Protein AF-A0A7K2J640-F1 (afdb_monomer_lite)

Radius of gyration: 18.68 Å; chains: 1; bounding box: 38×33×55 Å

Sequence (161 aa):
MTAAHDGVRRTARDQGLVAALTALQAELAPGAIPLGPAGHALLPESVAAAAHGVRRGARTAPRERAAETTPRTVRLHGDTLVALRHPLPPGPEGPDDPWALGLARLRLGLSEALLDGCLEHLSARTFGGSPLLVRQLVQDSLAEALTDHLELGELLGPDPG

Structure (mmCIF, N/CA/C/O backbone):
data_AF-A0A7K2J640-F1
#
_entry.id   AF-A0A7K2J640-F1
#
loop_
_atom_site.group_PDB
_atom_site.id
_atom_site.type_symbol
_atom_site.label_atom_id
_atom_site.label_alt_id
_atom_site.label_comp_id
_atom_site.label_asym_id
_atom_site.label_entity_id
_atom_site.label_seq_id
_atom_site.pdbx_PDB_ins_code
_atom_site.Cartn_x
_atom_site.Cartn_y
_atom_site.Cartn_z
_atom_site.occupancy
_atom_site.B_iso_or_equiv
_atom_site.auth_seq_id
_atom_site.auth_comp_id
_atom_site.auth_asym_id
_atom_site.auth_atom_id
_atom_site.pdbx_PDB_model_num
ATOM 1 N N . MET A 1 1 ? -12.904 9.509 -16.838 1.00 36.31 1 MET A N 1
ATOM 2 C CA . MET A 1 1 ? -12.073 8.292 -16.691 1.00 36.31 1 MET A CA 1
ATOM 3 C C . MET A 1 1 ? -11.152 8.517 -15.497 1.00 36.31 1 MET A C 1
ATOM 5 O O . MET A 1 1 ? -9.954 8.649 -15.658 1.00 36.31 1 MET A O 1
ATOM 9 N N . THR A 1 2 ? -11.737 8.640 -14.304 1.00 34.75 2 THR A N 1
ATOM 10 C CA . THR A 1 2 ? -11.152 9.398 -13.179 1.00 34.75 2 THR A CA 1
ATOM 11 C C . THR A 1 2 ? -11.281 8.584 -11.885 1.00 34.75 2 THR A C 1
ATOM 13 O O . THR A 1 2 ? -11.904 9.025 -10.928 1.00 34.75 2 THR A O 1
ATOM 16 N N . ALA A 1 3 ? -10.843 7.320 -11.913 1.00 45.84 3 ALA A N 1
ATOM 17 C CA . ALA A 1 3 ? -11.223 6.323 -10.902 1.00 45.84 3 ALA A CA 1
ATOM 18 C C . ALA A 1 3 ? -10.060 5.495 -10.321 1.00 45.84 3 ALA A C 1
ATOM 20 O O . ALA A 1 3 ? -10.309 4.651 -9.462 1.00 45.84 3 ALA A O 1
ATOM 21 N N . ALA A 1 4 ? -8.822 5.680 -10.786 1.00 50.53 4 ALA A N 1
ATOM 22 C CA . ALA A 1 4 ? -7.818 4.623 -10.683 1.00 50.53 4 ALA A CA 1
ATOM 23 C C . ALA A 1 4 ? -6.960 4.651 -9.395 1.00 50.53 4 ALA A C 1
ATOM 25 O O . ALA A 1 4 ? -6.886 3.619 -8.727 1.00 50.53 4 ALA A O 1
ATOM 26 N N . HIS A 1 5 ? -6.454 5.794 -8.907 1.00 54.50 5 HIS A N 1
ATOM 27 C CA . HIS A 1 5 ? -5.497 5.774 -7.782 1.00 54.50 5 HIS A CA 1
ATOM 28 C C . HIS A 1 5 ? -6.107 6.038 -6.397 1.00 54.50 5 HIS A C 1
ATOM 30 O O . HIS A 1 5 ? -5.531 5.644 -5.381 1.00 54.50 5 HIS A O 1
ATOM 36 N N . ASP A 1 6 ? -7.318 6.587 -6.330 1.00 62.66 6 ASP A N 1
ATOM 37 C CA . ASP A 1 6 ? -8.166 6.519 -5.128 1.00 62.66 6 ASP A CA 1
ATOM 38 C C . ASP A 1 6 ? -8.557 5.051 -4.816 1.00 62.66 6 ASP A C 1
ATOM 40 O O . ASP A 1 6 ? -8.846 4.658 -3.681 1.00 62.66 6 ASP A O 1
ATOM 44 N N . GLY A 1 7 ? -8.484 4.201 -5.847 1.00 84.31 7 GLY A N 1
ATOM 45 C CA . GLY A 1 7 ? -8.619 2.756 -5.756 1.00 84.31 7 GLY A CA 1
ATOM 46 C C . GLY A 1 7 ? -7.510 2.088 -4.948 1.00 84.31 7 GLY A C 1
ATOM 47 O O . GLY A 1 7 ? -7.800 1.116 -4.262 1.00 84.31 7 GLY A O 1
ATOM 48 N N . VAL A 1 8 ? -6.273 2.598 -4.950 1.00 92.38 8 VAL A N 1
ATOM 49 C CA . VAL A 1 8 ? -5.150 1.944 -4.248 1.00 92.38 8 VAL A CA 1
ATOM 50 C C . VAL A 1 8 ? -5.274 2.085 -2.732 1.00 92.38 8 VAL A C 1
ATOM 52 O O . VAL A 1 8 ? -5.103 1.093 -2.026 1.00 92.38 8 VAL A O 1
ATOM 55 N N . ARG A 1 9 ? -5.633 3.275 -2.224 1.00 94.31 9 ARG A N 1
ATOM 56 C CA . ARG A 1 9 ? -5.918 3.489 -0.789 1.00 94.31 9 ARG A CA 1
ATOM 57 C C . ARG A 1 9 ? -7.069 2.595 -0.328 1.00 94.31 9 ARG A C 1
ATOM 59 O O . ARG A 1 9 ? -6.909 1.861 0.642 1.00 94.31 9 ARG A O 1
ATOM 66 N N . ARG A 1 10 ? -8.191 2.596 -1.060 1.00 94.06 10 ARG A N 1
ATOM 67 C CA . ARG A 1 10 ? -9.346 1.733 -0.750 1.00 94.06 10 ARG A CA 1
ATOM 68 C C . ARG A 1 10 ? -8.998 0.249 -0.811 1.00 94.06 10 ARG A C 1
ATOM 70 O O . ARG A 1 10 ? -9.272 -0.475 0.131 1.00 94.06 10 ARG A O 1
ATOM 77 N N . THR A 1 11 ? -8.320 -0.200 -1.866 1.00 95.69 11 THR A N 1
ATOM 78 C CA . THR A 1 11 ? -7.886 -1.602 -1.996 1.00 95.69 11 THR A CA 1
ATOM 79 C C . THR A 1 11 ? -6.967 -1.998 -0.845 1.00 95.69 11 THR A C 1
ATOM 81 O O . THR A 1 11 ? -7.093 -3.095 -0.314 1.00 95.69 11 THR A O 1
ATOM 84 N N . ALA A 1 12 ? -6.066 -1.111 -0.419 1.00 95.75 12 ALA A N 1
ATOM 85 C CA . ALA A 1 12 ? -5.196 -1.371 0.720 1.00 95.75 12 ALA A CA 1
ATOM 86 C C . ALA A 1 12 ? -5.985 -1.518 2.025 1.00 95.75 12 ALA A C 1
ATOM 88 O O . ALA A 1 12 ? -5.702 -2.441 2.787 1.00 95.75 12 ALA A O 1
ATOM 89 N N . ARG A 1 13 ? -6.980 -0.653 2.254 1.00 96.06 13 ARG A N 1
ATOM 90 C CA . ARG A 1 13 ? -7.854 -0.724 3.428 1.00 96.06 13 ARG A CA 1
ATOM 91 C C . ARG A 1 13 ? -8.720 -1.987 3.433 1.00 96.06 13 ARG A C 1
ATOM 93 O O . ARG A 1 13 ? -8.759 -2.703 4.426 1.00 96.06 13 ARG A O 1
ATOM 100 N N . ASP A 1 14 ? -9.369 -2.272 2.309 1.00 95.75 14 ASP A N 1
ATOM 101 C CA . ASP A 1 14 ? -10.430 -3.280 2.223 1.00 95.75 14 ASP A CA 1
ATOM 102 C C . ASP A 1 14 ? -9.897 -4.691 1.923 1.00 95.75 14 ASP A C 1
ATOM 104 O O . ASP A 1 14 ? -10.509 -5.689 2.299 1.00 95.75 14 ASP A O 1
ATOM 108 N N . GLN A 1 15 ? -8.775 -4.791 1.201 1.00 94.38 15 GLN A N 1
ATOM 109 C CA . GLN A 1 15 ? -8.240 -6.050 0.654 1.00 94.38 15 GLN A CA 1
ATOM 110 C C . GLN A 1 15 ? -6.769 -6.299 1.027 1.00 94.38 15 GLN A C 1
ATOM 112 O O . GLN A 1 15 ? -6.224 -7.365 0.733 1.00 94.38 15 GLN A O 1
ATOM 117 N N . GLY A 1 16 ? -6.113 -5.342 1.687 1.00 93.75 16 GLY A N 1
ATOM 118 C CA . GLY A 1 16 ? -4.761 -5.489 2.212 1.00 93.75 16 GLY A CA 1
ATOM 119 C C . GLY A 1 16 ? -3.628 -5.222 1.213 1.00 93.75 16 GLY A C 1
ATOM 120 O O . GLY A 1 16 ? -3.811 -4.861 0.048 1.00 93.75 16 GLY A O 1
ATOM 121 N N . LEU A 1 17 ? -2.398 -5.398 1.709 1.00 94.31 17 LEU A N 1
ATOM 122 C CA . LEU A 1 17 ? -1.157 -4.985 1.041 1.00 94.31 17 LEU A CA 1
ATOM 123 C C . LEU A 1 17 ? -0.951 -5.648 -0.328 1.00 94.31 17 LEU A C 1
ATOM 125 O O . LEU A 1 17 ? -0.521 -4.991 -1.271 1.00 94.31 17 LEU A O 1
ATOM 129 N N . VAL A 1 18 ? -1.217 -6.949 -0.437 1.00 94.69 18 VAL A N 1
ATOM 130 C CA . VAL A 1 18 ? -0.906 -7.736 -1.642 1.00 94.69 18 VAL A CA 1
ATOM 131 C C . VAL A 1 18 ? -1.814 -7.343 -2.801 1.00 94.69 18 VAL A C 1
ATOM 133 O O . VAL A 1 18 ? -1.318 -7.102 -3.905 1.00 94.69 18 VAL A O 1
ATOM 136 N N . ALA A 1 19 ? -3.116 -7.203 -2.542 1.00 94.06 19 ALA A N 1
ATOM 137 C CA . ALA A 1 19 ? -4.080 -6.719 -3.524 1.00 94.06 19 ALA A CA 1
ATOM 138 C C . ALA A 1 19 ? -3.714 -5.304 -3.998 1.00 94.06 19 ALA A C 1
ATOM 140 O O . ALA A 1 19 ? -3.638 -5.052 -5.201 1.00 94.06 19 ALA A O 1
ATOM 141 N N . ALA A 1 20 ? -3.381 -4.409 -3.064 1.00 95.44 20 ALA A N 1
ATOM 142 C CA . ALA A 1 20 ? -3.025 -3.031 -3.381 1.00 95.44 20 ALA A CA 1
ATOM 143 C C . ALA A 1 20 ? -1.710 -2.906 -4.171 1.00 95.44 20 ALA A C 1
ATOM 145 O O . ALA A 1 20 ? -1.661 -2.163 -5.149 1.00 95.44 20 ALA A O 1
ATOM 146 N N . LEU A 1 21 ? -0.657 -3.655 -3.810 1.00 95.44 21 LEU A N 1
ATOM 147 C CA . LEU A 1 21 ? 0.595 -3.684 -4.581 1.00 95.44 21 LEU A CA 1
ATOM 148 C C . LEU A 1 21 ? 0.384 -4.253 -5.988 1.00 95.44 21 LEU A C 1
ATOM 150 O O . LEU A 1 21 ? 0.986 -3.757 -6.938 1.00 95.44 21 LEU A O 1
ATOM 154 N N . THR A 1 22 ? -0.455 -5.285 -6.121 1.00 94.69 22 THR A N 1
ATOM 155 C CA . THR A 1 22 ? -0.790 -5.884 -7.422 1.00 94.69 22 THR A CA 1
ATOM 156 C C . THR A 1 22 ? -1.510 -4.875 -8.309 1.00 94.69 22 THR A C 1
ATOM 158 O O . THR A 1 22 ? -1.104 -4.676 -9.451 1.00 94.69 22 THR A O 1
ATOM 161 N N . ALA A 1 23 ? -2.535 -4.201 -7.777 1.00 94.25 23 ALA A N 1
ATOM 162 C CA . ALA A 1 23 ? -3.283 -3.179 -8.501 1.00 94.25 23 ALA A CA 1
ATOM 163 C C . ALA A 1 23 ? -2.379 -2.009 -8.922 1.00 94.25 23 ALA A C 1
ATOM 165 O O . ALA A 1 23 ? -2.337 -1.659 -10.100 1.00 94.25 23 ALA A O 1
ATOM 166 N N . LEU A 1 24 ? -1.580 -1.480 -7.988 1.00 94.62 24 LEU A N 1
ATOM 167 C CA . LEU A 1 24 ? -0.669 -0.367 -8.253 1.00 94.62 24 LEU A CA 1
ATOM 168 C C . LEU A 1 24 ? 0.393 -0.724 -9.308 1.00 94.62 24 LEU A C 1
ATOM 170 O O . LEU A 1 24 ? 0.715 0.089 -10.174 1.00 94.62 24 LEU A O 1
ATOM 174 N N . GLN A 1 25 ? 0.951 -1.939 -9.258 1.00 95.12 25 GLN A N 1
ATOM 175 C CA . GLN A 1 25 ? 1.924 -2.388 -10.254 1.00 95.12 25 GLN A CA 1
ATOM 176 C C . GLN A 1 25 ? 1.282 -2.572 -11.633 1.00 95.12 25 GLN A C 1
ATOM 178 O O . GLN A 1 25 ? 1.884 -2.164 -12.627 1.00 95.12 25 GLN A O 1
ATOM 183 N N . ALA A 1 26 ? 0.088 -3.163 -11.701 1.00 94.00 26 ALA A N 1
ATOM 184 C CA . ALA A 1 26 ? -0.624 -3.376 -12.958 1.00 94.00 26 ALA A CA 1
ATOM 185 C C . ALA A 1 26 ? -0.964 -2.049 -13.652 1.00 94.00 26 ALA A C 1
ATOM 187 O O . ALA A 1 26 ? -0.878 -1.953 -14.875 1.00 94.00 26 ALA A O 1
ATOM 188 N N . GLU A 1 27 ? -1.296 -1.029 -12.865 1.00 91.56 27 GLU A N 1
ATOM 189 C CA . GLU A 1 27 ? -1.593 0.317 -13.341 1.00 91.56 27 GLU A CA 1
ATOM 190 C C . GLU A 1 27 ? -0.339 1.054 -13.834 1.00 91.56 27 GLU A C 1
ATOM 192 O O . GLU A 1 27 ? -0.295 1.535 -14.967 1.00 91.56 27 GLU A O 1
ATOM 197 N N . LEU A 1 28 ? 0.710 1.123 -13.010 1.00 91.00 28 LEU A N 1
ATOM 198 C CA . LEU A 1 28 ? 1.853 2.003 -13.280 1.00 91.00 28 LEU A CA 1
ATOM 199 C C . LEU A 1 28 ? 2.991 1.339 -14.060 1.00 91.00 28 LEU A C 1
ATOM 201 O O . LEU A 1 28 ? 3.800 2.018 -14.703 1.00 91.00 28 LEU A O 1
ATOM 205 N N . ALA A 1 29 ? 3.112 0.018 -13.996 1.00 92.00 29 ALA A N 1
ATOM 206 C CA . ALA A 1 29 ? 4.244 -0.710 -14.555 1.00 92.00 29 ALA A CA 1
ATOM 207 C C . ALA A 1 29 ? 3.839 -2.085 -15.116 1.00 92.00 29 ALA A C 1
ATOM 209 O O . ALA A 1 29 ? 4.470 -3.081 -14.758 1.00 92.00 29 ALA A O 1
ATOM 210 N N . PRO A 1 30 ? 2.839 -2.179 -16.015 1.00 93.19 30 PRO A N 1
ATOM 211 C CA . PRO A 1 30 ? 2.375 -3.462 -16.538 1.00 93.19 30 PRO A CA 1
ATOM 212 C C . PRO A 1 30 ? 3.531 -4.268 -17.150 1.00 93.19 30 PRO A C 1
ATOM 214 O O . PRO A 1 30 ? 4.293 -3.772 -17.981 1.00 93.19 30 PRO A O 1
ATOM 217 N N . GLY A 1 31 ? 3.691 -5.517 -16.701 1.00 93.69 31 GLY A N 1
ATOM 218 C CA . GLY A 1 31 ? 4.773 -6.412 -17.136 1.00 93.69 31 GLY A CA 1
ATOM 219 C C . GLY A 1 31 ? 6.184 -6.042 -16.650 1.00 93.69 31 GLY A C 1
ATOM 220 O O . GLY A 1 31 ? 7.152 -6.704 -17.038 1.00 93.69 31 GLY A O 1
ATOM 221 N N . ALA A 1 32 ? 6.330 -5.024 -15.798 1.00 95.56 32 ALA A N 1
ATOM 222 C CA . ALA A 1 32 ? 7.610 -4.559 -15.274 1.00 95.56 32 ALA A CA 1
ATOM 223 C C . ALA A 1 32 ? 7.627 -4.457 -13.741 1.00 95.56 32 ALA A C 1
ATOM 225 O O . ALA A 1 32 ? 6.601 -4.274 -13.091 1.00 95.56 32 ALA A O 1
ATOM 226 N N . ILE A 1 33 ? 8.823 -4.542 -13.159 1.00 94.81 33 ILE A N 1
ATOM 227 C CA . ILE A 1 33 ? 9.062 -4.280 -11.737 1.00 94.81 33 ILE A CA 1
ATOM 228 C C . ILE A 1 33 ? 9.264 -2.774 -11.539 1.00 94.81 33 ILE A C 1
ATOM 230 O O . ILE A 1 33 ? 10.283 -2.252 -12.005 1.00 94.81 33 ILE A O 1
ATOM 234 N N . PRO A 1 34 ? 8.362 -2.066 -10.842 1.00 93.56 34 PRO A N 1
ATOM 235 C CA . PRO A 1 34 ? 8.622 -0.702 -10.409 1.00 93.56 34 PRO A CA 1
ATOM 236 C C . PRO A 1 34 ? 9.727 -0.686 -9.345 1.00 93.56 34 PRO A C 1
ATOM 238 O O . PRO A 1 34 ? 9.692 -1.419 -8.356 1.00 93.56 34 PRO A O 1
ATOM 241 N N . LEU A 1 35 ? 10.735 0.146 -9.576 1.00 91.62 35 LEU A N 1
ATOM 242 C CA . LEU A 1 35 ? 11.903 0.308 -8.729 1.00 91.62 35 LEU A CA 1
ATOM 243 C C . LEU A 1 35 ? 11.820 1.642 -7.997 1.00 91.62 35 LEU A C 1
ATOM 245 O O . LEU A 1 35 ? 11.652 2.687 -8.624 1.00 91.62 35 LEU A O 1
ATOM 249 N N . GLY A 1 36 ? 12.074 1.614 -6.692 1.00 88.50 36 GLY A N 1
ATOM 250 C CA . GLY A 1 36 ? 12.356 2.824 -5.932 1.00 88.50 36 GLY A CA 1
ATOM 251 C C . GLY A 1 36 ? 13.680 3.487 -6.353 1.00 88.50 36 GLY A C 1
ATOM 252 O O . GLY A 1 36 ? 14.445 2.926 -7.156 1.00 88.50 36 GLY A O 1
ATOM 253 N N . PRO A 1 37 ? 14.010 4.651 -5.764 1.00 83.19 37 PRO A N 1
ATOM 254 C CA . PRO A 1 37 ? 15.155 5.468 -6.179 1.00 83.19 37 PRO A CA 1
ATOM 255 C C . PRO A 1 37 ? 16.496 4.720 -6.146 1.00 83.19 37 PRO A C 1
ATOM 257 O O . PRO A 1 37 ? 17.271 4.751 -7.101 1.00 83.19 37 PRO A O 1
ATOM 260 N N . ALA A 1 38 ? 16.716 3.922 -5.097 1.00 85.06 38 ALA A N 1
ATOM 261 C CA . ALA A 1 38 ? 17.918 3.101 -4.926 1.00 85.06 38 ALA A CA 1
ATOM 262 C C . ALA A 1 38 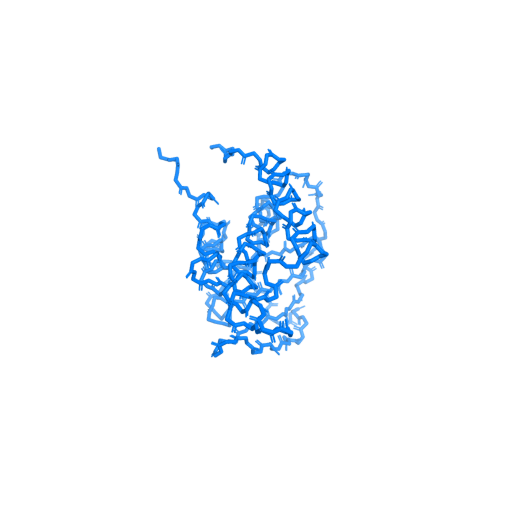? 17.853 1.713 -5.608 1.00 85.06 38 ALA A C 1
ATOM 264 O O . ALA A 1 38 ? 18.737 0.874 -5.400 1.00 85.06 38 ALA A O 1
ATOM 265 N N . GLY A 1 39 ? 16.815 1.454 -6.411 1.00 89.38 39 GLY A N 1
ATOM 266 C CA . GLY A 1 39 ? 16.626 0.209 -7.162 1.00 89.38 39 GLY A CA 1
ATOM 267 C C . GLY A 1 39 ? 15.934 -0.919 -6.420 1.00 89.38 39 GLY A C 1
ATOM 268 O O . GLY A 1 39 ? 15.873 -2.021 -6.953 1.00 89.38 39 GLY A O 1
ATOM 269 N N . HIS A 1 40 ? 15.418 -0.660 -5.222 1.00 91.31 40 HIS A N 1
ATOM 270 C CA . HIS A 1 40 ? 14.672 -1.644 -4.445 1.00 91.31 40 HIS A CA 1
ATOM 271 C C . HIS A 1 40 ? 13.251 -1.813 -4.981 1.00 91.31 40 HIS A C 1
ATOM 273 O O . HIS A 1 40 ? 12.620 -0.837 -5.385 1.00 91.31 40 HIS A O 1
ATOM 279 N N . ALA A 1 41 ? 12.741 -3.035 -4.915 1.00 93.25 41 ALA A N 1
ATOM 280 C CA . ALA A 1 41 ? 11.347 -3.359 -5.158 1.00 93.25 41 ALA A CA 1
ATOM 281 C C . ALA A 1 41 ? 10.840 -4.305 -4.069 1.00 93.25 41 ALA A C 1
ATOM 283 O O . ALA A 1 41 ? 11.585 -5.163 -3.591 1.00 93.25 41 ALA A O 1
ATOM 284 N N . LEU A 1 42 ? 9.569 -4.139 -3.707 1.00 93.56 42 LEU A N 1
ATOM 285 C CA . LEU A 1 42 ? 8.808 -5.053 -2.865 1.00 93.56 42 LEU A CA 1
ATOM 286 C C . LEU A 1 42 ? 7.491 -5.338 -3.584 1.00 93.56 42 LEU A C 1
ATOM 288 O O . LEU A 1 42 ? 6.696 -4.422 -3.785 1.00 93.56 42 LEU A O 1
ATOM 292 N N . LEU A 1 43 ? 7.286 -6.581 -4.006 1.00 95.00 43 LEU A N 1
ATOM 293 C CA . LEU A 1 43 ? 6.132 -6.985 -4.811 1.00 95.00 43 LEU A CA 1
ATOM 294 C C . LEU A 1 43 ? 5.657 -8.380 -4.400 1.00 95.00 43 LEU A C 1
ATOM 296 O O . LEU A 1 43 ? 6.460 -9.161 -3.885 1.00 95.00 43 LEU A O 1
ATOM 300 N N . PRO A 1 44 ? 4.393 -8.734 -4.675 1.00 95.62 44 PRO A N 1
ATOM 301 C CA . PRO A 1 44 ? 3.948 -10.122 -4.633 1.00 95.62 44 PRO A CA 1
ATOM 302 C C . PRO A 1 44 ? 4.825 -11.012 -5.517 1.00 95.62 44 PRO A C 1
ATOM 304 O O . PRO A 1 44 ? 5.222 -10.617 -6.617 1.00 95.62 44 PRO A O 1
ATOM 307 N N . GLU A 1 45 ? 5.126 -12.221 -5.043 1.00 95.12 45 GLU A N 1
ATOM 308 C CA . GLU A 1 45 ? 5.985 -13.178 -5.748 1.00 95.12 45 GLU A CA 1
ATOM 309 C C . GLU A 1 45 ? 5.487 -13.464 -7.169 1.00 95.12 45 GLU A C 1
ATOM 311 O O . GLU A 1 45 ? 6.288 -13.485 -8.100 1.00 95.12 45 GLU A O 1
ATOM 316 N N . SER A 1 46 ? 4.173 -13.612 -7.359 1.00 93.31 46 SER A N 1
ATOM 317 C CA . SER A 1 46 ? 3.550 -13.848 -8.668 1.00 93.31 46 SER A CA 1
ATOM 318 C C . SER A 1 46 ? 3.783 -12.691 -9.646 1.00 93.31 46 SER A C 1
ATOM 320 O O . SER A 1 46 ? 4.180 -12.914 -10.791 1.00 93.31 46 SER A O 1
ATOM 322 N N . VAL A 1 47 ? 3.609 -11.452 -9.181 1.00 95.19 47 VAL A N 1
ATOM 323 C CA . VAL A 1 47 ? 3.839 -10.227 -9.961 1.00 95.19 47 VAL A CA 1
ATOM 324 C C . VAL A 1 47 ? 5.310 -10.109 -10.342 1.00 95.19 47 VAL A C 1
ATOM 326 O O . VAL A 1 47 ? 5.649 -9.893 -11.507 1.00 95.19 47 VAL A O 1
ATOM 329 N N . ALA A 1 48 ? 6.204 -10.314 -9.375 1.00 94.69 48 ALA A N 1
ATOM 330 C CA . ALA A 1 48 ? 7.627 -10.323 -9.647 1.00 94.69 48 ALA A CA 1
ATOM 331 C C . ALA A 1 48 ? 7.991 -11.459 -10.607 1.00 94.69 48 ALA A C 1
ATOM 333 O O . ALA A 1 48 ? 8.763 -11.233 -11.524 1.00 94.69 48 ALA A O 1
ATOM 334 N N . ALA A 1 49 ? 7.456 -12.669 -10.465 1.00 93.94 49 ALA A N 1
ATOM 335 C CA . ALA A 1 49 ? 7.762 -13.786 -11.356 1.00 93.94 49 ALA A CA 1
ATOM 336 C C . ALA A 1 49 ? 7.361 -13.495 -12.811 1.00 93.94 49 ALA A C 1
ATOM 338 O O . ALA A 1 49 ? 8.154 -13.786 -13.710 1.00 93.94 49 ALA A O 1
ATOM 339 N N . ALA A 1 50 ? 6.203 -12.865 -13.023 1.00 95.44 50 ALA A N 1
ATOM 340 C CA . ALA A 1 50 ? 5.670 -12.517 -14.338 1.00 95.44 50 ALA A CA 1
ATOM 341 C C . ALA A 1 50 ? 6.369 -11.322 -15.014 1.00 95.44 50 ALA A C 1
ATOM 343 O O . ALA A 1 50 ? 6.252 -11.148 -16.223 1.00 95.44 50 ALA A O 1
ATOM 344 N N . ALA A 1 51 ? 7.100 -10.490 -14.269 1.00 96.00 51 ALA A N 1
ATOM 345 C CA . ALA A 1 51 ? 7.715 -9.292 -14.828 1.00 96.00 51 ALA A CA 1
ATOM 346 C C . ALA A 1 51 ? 8.910 -9.599 -15.754 1.00 96.00 51 ALA A C 1
ATOM 348 O O . ALA A 1 51 ? 9.858 -10.301 -15.374 1.00 96.00 51 ALA A O 1
ATOM 349 N N . HIS A 1 52 ? 8.888 -8.988 -16.941 1.00 95.38 52 HIS A N 1
ATOM 350 C CA . HIS A 1 52 ? 9.912 -9.094 -17.990 1.00 95.38 52 HIS A CA 1
ATOM 351 C C . HIS A 1 52 ? 10.787 -7.838 -18.110 1.00 95.38 52 HIS A C 1
ATOM 353 O O . HIS A 1 52 ? 11.857 -7.882 -18.716 1.00 95.38 52 HIS A O 1
ATOM 359 N N . GLY A 1 53 ? 10.346 -6.723 -17.526 1.00 95.50 53 GLY A N 1
ATOM 360 C CA . GLY A 1 53 ? 11.088 -5.467 -17.485 1.00 95.50 53 GLY A CA 1
ATOM 361 C C . GLY A 1 53 ? 11.259 -4.922 -16.072 1.00 95.50 53 GLY A C 1
ATOM 362 O O . GLY A 1 53 ? 10.709 -5.443 -15.100 1.00 95.50 53 GLY A O 1
ATOM 363 N N . VAL A 1 54 ? 11.998 -3.828 -15.973 1.00 94.69 54 VAL A N 1
ATOM 364 C CA . VAL A 1 54 ? 12.057 -2.965 -14.794 1.00 94.69 54 VAL A CA 1
ATOM 365 C C . VAL A 1 54 ? 11.703 -1.538 -15.190 1.00 94.69 54 VAL A C 1
ATOM 367 O O . VAL A 1 54 ? 11.968 -1.117 -16.318 1.00 94.69 54 VAL A O 1
ATOM 370 N N . ARG A 1 55 ? 11.112 -0.786 -14.263 1.00 91.81 55 ARG A N 1
ATOM 371 C CA . ARG A 1 55 ? 10.720 0.610 -14.458 1.00 91.81 55 ARG A CA 1
ATOM 372 C C . ARG A 1 55 ? 11.208 1.466 -13.295 1.00 91.81 55 ARG A C 1
ATOM 374 O O . ARG A 1 55 ? 11.028 1.087 -12.147 1.00 91.81 55 ARG A O 1
ATOM 381 N N . ARG A 1 56 ? 11.786 2.634 -13.576 1.00 87.81 56 ARG A N 1
ATOM 382 C CA . ARG A 1 56 ? 12.059 3.685 -12.579 1.00 87.81 56 ARG A CA 1
ATOM 383 C C . ARG A 1 56 ? 11.647 5.033 -13.156 1.00 87.81 56 ARG A C 1
ATOM 385 O O . ARG A 1 56 ? 12.245 5.480 -14.138 1.00 87.81 56 ARG A O 1
ATOM 392 N N . GLY A 1 57 ? 10.634 5.669 -12.570 1.00 83.50 57 GLY A N 1
ATOM 393 C CA . GLY A 1 57 ? 10.003 6.850 -13.160 1.00 83.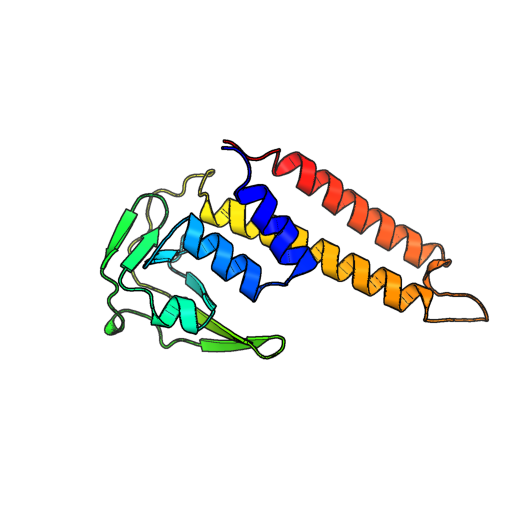50 57 GLY A CA 1
ATOM 394 C C . GLY A 1 57 ? 9.551 6.571 -14.600 1.00 83.50 57 GLY A C 1
ATOM 395 O O . GLY A 1 57 ? 8.843 5.597 -14.867 1.00 83.50 57 GLY A O 1
ATOM 396 N N . ALA A 1 58 ? 10.005 7.389 -15.552 1.00 82.62 58 ALA A N 1
ATOM 397 C CA . ALA A 1 58 ? 9.730 7.203 -16.982 1.00 82.62 58 ALA A CA 1
ATOM 398 C C . ALA A 1 58 ? 10.654 6.184 -17.681 1.00 82.62 58 ALA A C 1
ATOM 400 O O . ALA A 1 58 ? 10.414 5.823 -18.832 1.00 82.62 58 ALA A O 1
ATOM 401 N N . ARG A 1 59 ? 11.724 5.720 -17.024 1.00 86.06 59 ARG A N 1
ATOM 402 C CA . ARG A 1 59 ? 12.709 4.820 -17.637 1.00 86.06 59 ARG A CA 1
ATOM 403 C C . ARG A 1 59 ? 12.260 3.374 -17.526 1.00 86.06 59 ARG A C 1
ATOM 405 O O . ARG A 1 59 ? 11.883 2.927 -16.445 1.00 86.06 59 ARG A O 1
ATOM 412 N N . THR A 1 60 ? 12.408 2.632 -18.614 1.00 90.00 60 THR A N 1
ATOM 413 C CA . THR A 1 60 ? 12.196 1.186 -18.671 1.00 90.00 60 THR A CA 1
ATOM 414 C C . THR A 1 60 ? 13.450 0.491 -19.190 1.00 90.00 60 THR A C 1
ATOM 416 O O . THR A 1 60 ? 14.233 1.069 -19.945 1.00 90.00 60 THR A O 1
ATOM 419 N N . ALA A 1 61 ? 13.676 -0.739 -18.741 1.00 91.12 61 ALA A N 1
ATOM 420 C CA . ALA A 1 61 ? 14.754 -1.595 -19.223 1.00 91.12 61 ALA A CA 1
ATOM 421 C C . ALA A 1 61 ? 14.323 -3.069 -19.170 1.00 91.12 61 ALA A C 1
ATOM 423 O O . ALA A 1 61 ? 13.442 -3.412 -18.372 1.00 91.12 61 ALA A O 1
ATOM 424 N N . PRO A 1 62 ? 14.927 -3.951 -19.986 1.00 93.88 62 PRO A N 1
ATOM 425 C CA . PRO A 1 62 ? 14.781 -5.390 -19.819 1.00 93.88 62 PRO A CA 1
ATOM 426 C C . PRO A 1 62 ? 15.203 -5.822 -18.416 1.00 93.88 62 PRO A C 1
ATOM 428 O O . PRO A 1 62 ? 16.092 -5.226 -17.805 1.00 93.88 62 PRO A O 1
ATOM 431 N N . ARG A 1 63 ? 14.557 -6.864 -17.901 1.00 93.19 63 ARG A N 1
ATOM 432 C CA . ARG A 1 63 ? 14.887 -7.400 -16.588 1.00 93.19 63 ARG A CA 1
ATOM 433 C C . ARG A 1 63 ? 16.023 -8.412 -16.679 1.00 93.19 63 ARG A C 1
ATOM 435 O O . ARG A 1 63 ? 15.852 -9.504 -17.220 1.00 93.19 63 ARG A O 1
ATOM 442 N N . GLU A 1 64 ? 17.144 -8.093 -16.047 1.00 91.38 64 GLU A N 1
ATOM 443 C CA . GLU A 1 64 ? 18.300 -8.980 -15.948 1.00 91.38 64 GLU A CA 1
ATOM 444 C C . GLU A 1 64 ? 18.347 -9.644 -14.568 1.00 91.38 64 GLU A C 1
ATOM 446 O O . GLU A 1 64 ? 18.969 -9.143 -13.635 1.00 91.38 64 GLU A O 1
ATOM 451 N N . ARG A 1 65 ? 17.709 -10.815 -14.430 1.00 90.19 65 ARG A N 1
ATOM 452 C CA . ARG A 1 65 ? 17.610 -11.521 -13.134 1.00 90.19 65 ARG A CA 1
ATOM 453 C C . ARG A 1 65 ? 18.964 -11.830 -12.495 1.00 90.19 65 ARG A C 1
ATOM 455 O O . ARG A 1 65 ? 19.075 -11.824 -11.278 1.00 90.19 65 ARG A O 1
ATOM 462 N N . ALA A 1 66 ? 19.989 -12.088 -13.306 1.00 90.38 66 ALA A N 1
ATOM 463 C CA . ALA A 1 66 ? 21.345 -12.349 -12.822 1.00 90.38 66 ALA A CA 1
ATOM 464 C C . ALA A 1 66 ? 22.019 -11.106 -12.213 1.00 90.38 66 ALA A C 1
ATOM 466 O O . ALA A 1 66 ? 22.963 -11.240 -11.440 1.00 90.38 66 ALA A O 1
ATOM 467 N N . ALA A 1 67 ? 21.543 -9.910 -12.561 1.00 86.56 67 ALA A N 1
ATOM 468 C CA . ALA A 1 67 ? 22.047 -8.647 -12.045 1.00 86.56 67 ALA A CA 1
ATOM 469 C C . ALA A 1 67 ? 21.344 -8.231 -10.735 1.00 86.56 67 ALA A C 1
ATOM 471 O O . ALA A 1 67 ? 21.815 -7.333 -10.037 1.00 86.56 67 ALA A O 1
ATOM 472 N N . GLU A 1 68 ? 20.220 -8.870 -10.391 1.00 92.00 68 GLU A N 1
ATOM 473 C CA . GLU A 1 68 ? 19.468 -8.612 -9.163 1.00 92.00 68 GLU A CA 1
ATOM 474 C C . GLU A 1 68 ? 20.183 -9.175 -7.933 1.00 92.00 68 GLU A C 1
ATOM 476 O O . GLU A 1 68 ? 20.841 -10.215 -7.971 1.00 92.00 68 GLU A O 1
ATOM 481 N N . THR A 1 69 ? 20.003 -8.517 -6.790 1.00 91.56 69 THR A N 1
ATOM 482 C CA . THR A 1 69 ? 20.342 -9.144 -5.507 1.00 91.56 69 THR A CA 1
ATOM 483 C C . THR A 1 69 ? 19.523 -10.412 -5.310 1.00 91.56 69 THR A C 1
ATOM 485 O O . THR A 1 69 ? 18.344 -10.425 -5.667 1.00 91.56 69 THR A O 1
ATOM 488 N N . THR A 1 70 ? 20.084 -11.406 -4.616 1.00 90.19 70 THR A N 1
ATOM 489 C CA . THR A 1 70 ? 19.329 -12.576 -4.151 1.00 90.19 70 THR A CA 1
ATOM 490 C C . THR A 1 70 ? 18.026 -12.133 -3.474 1.00 90.19 70 THR A C 1
ATOM 492 O O . THR A 1 70 ? 18.095 -11.431 -2.456 1.00 90.19 70 THR A O 1
ATOM 495 N N . PRO A 1 71 ? 16.851 -12.499 -4.025 1.00 89.12 71 PRO A N 1
ATOM 496 C CA . PRO A 1 71 ? 15.577 -12.069 -3.474 1.00 89.12 71 PRO A CA 1
ATOM 497 C C . PRO A 1 71 ? 15.403 -12.559 -2.041 1.00 89.12 71 PRO A C 1
ATOM 499 O O . PRO A 1 71 ? 15.727 -13.701 -1.712 1.00 89.12 71 PRO A O 1
ATOM 502 N N . ARG A 1 72 ? 14.860 -11.695 -1.187 1.00 94.75 72 ARG A N 1
ATOM 503 C CA . ARG A 1 72 ? 14.408 -12.068 0.154 1.00 94.75 72 ARG A CA 1
ATOM 504 C C . ARG A 1 72 ? 12.899 -12.208 0.139 1.00 94.75 72 ARG A C 1
ATOM 506 O O . ARG A 1 72 ? 12.212 -11.346 -0.398 1.00 94.75 72 ARG A O 1
ATOM 513 N N . THR A 1 73 ? 12.387 -13.266 0.747 1.00 94.56 73 THR A N 1
ATOM 514 C CA . THR A 1 73 ? 10.947 -13.515 0.835 1.00 94.56 73 THR A CA 1
ATOM 515 C C . THR A 1 73 ? 10.417 -13.131 2.207 1.00 94.56 73 THR A C 1
ATOM 517 O O . THR A 1 73 ? 11.017 -13.489 3.221 1.00 94.56 73 THR A O 1
ATOM 520 N N . VAL A 1 74 ? 9.266 -12.468 2.245 1.00 92.75 74 VAL A N 1
ATOM 521 C CA . VAL A 1 74 ? 8.505 -12.195 3.470 1.00 92.75 74 VAL A CA 1
ATOM 522 C C . VAL A 1 74 ? 7.117 -12.793 3.300 1.00 92.75 74 VAL A C 1
ATOM 524 O O . VAL A 1 74 ? 6.460 -12.533 2.296 1.00 92.75 74 VAL A O 1
ATOM 527 N N . ARG A 1 75 ? 6.669 -13.595 4.271 1.00 92.19 75 ARG A N 1
ATOM 528 C CA . ARG A 1 75 ? 5.294 -14.106 4.293 1.00 92.19 75 ARG A CA 1
ATOM 529 C C . ARG A 1 75 ? 4.406 -13.169 5.096 1.00 92.19 75 ARG A C 1
ATOM 531 O O . ARG A 1 75 ? 4.730 -12.869 6.243 1.00 92.19 75 ARG A O 1
ATOM 538 N N . LEU A 1 76 ? 3.295 -12.740 4.509 1.00 84.88 76 LEU A N 1
ATOM 539 C CA . LEU A 1 76 ? 2.320 -11.859 5.140 1.00 84.88 76 LEU A CA 1
ATOM 540 C C . LEU A 1 76 ? 0.908 -12.371 4.834 1.00 84.88 76 LEU A C 1
ATOM 542 O O . LEU A 1 76 ? 0.542 -12.480 3.674 1.00 84.88 76 LEU A O 1
ATOM 546 N N . HIS A 1 77 ? 0.133 -12.705 5.870 1.00 81.06 77 HIS A N 1
ATOM 547 C CA . HIS A 1 77 ? -1.270 -13.143 5.749 1.00 81.06 77 HIS A CA 1
ATOM 548 C C . HIS A 1 77 ? -1.538 -14.262 4.719 1.00 81.06 77 HIS A C 1
ATOM 550 O O . HIS A 1 77 ? -2.605 -14.318 4.124 1.00 81.06 77 HIS A O 1
ATOM 556 N N . GLY A 1 78 ? -0.589 -15.187 4.543 1.00 85.81 78 GLY A N 1
ATOM 557 C CA . GLY A 1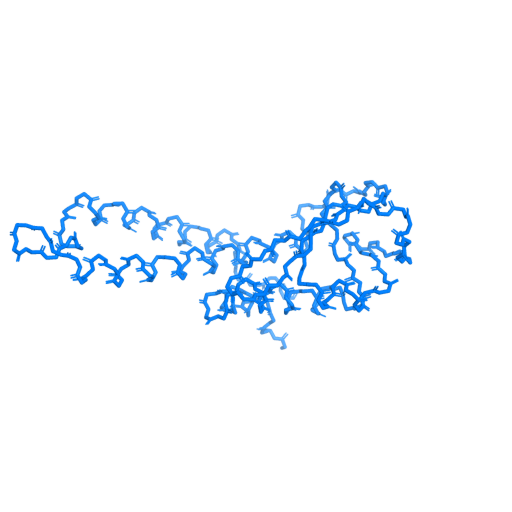 78 ? -0.714 -16.305 3.597 1.00 85.81 78 GLY A CA 1
ATOM 558 C C . GLY A 1 78 ? -0.090 -16.049 2.224 1.00 85.81 78 GLY A C 1
ATOM 559 O O . GLY A 1 78 ? 0.133 -17.005 1.488 1.00 85.81 78 GLY A O 1
ATOM 560 N N . ASP A 1 79 ? 0.296 -14.808 1.931 1.00 91.12 79 ASP A N 1
ATOM 561 C CA . ASP A 1 79 ? 0.968 -14.422 0.695 1.00 91.12 79 ASP A CA 1
ATOM 562 C C . ASP A 1 79 ? 2.485 -14.299 0.866 1.00 91.12 79 ASP A C 1
ATOM 564 O O . ASP A 1 79 ? 2.998 -14.042 1.961 1.00 91.12 79 ASP A O 1
ATOM 568 N N . THR A 1 80 ? 3.214 -14.435 -0.245 1.00 94.81 80 THR A N 1
ATOM 569 C CA . THR A 1 80 ? 4.665 -14.219 -0.308 1.00 94.81 80 THR A CA 1
ATOM 570 C C . THR A 1 80 ? 4.973 -12.920 -1.047 1.00 94.81 80 THR A C 1
ATOM 572 O O . THR A 1 80 ? 4.644 -12.754 -2.223 1.00 94.81 80 THR A O 1
ATOM 575 N N . LEU A 1 81 ? 5.673 -12.013 -0.371 1.00 95.62 81 LEU A N 1
ATOM 576 C CA . LEU A 1 81 ? 6.306 -10.844 -0.969 1.00 95.62 81 LEU A CA 1
ATOM 577 C C . LEU A 1 81 ? 7.780 -11.136 -1.231 1.00 95.62 81 LEU A C 1
ATOM 579 O O . LEU A 1 81 ? 8.452 -11.768 -0.414 1.00 95.62 81 LEU A O 1
ATOM 583 N N . VAL A 1 82 ? 8.300 -10.615 -2.336 1.00 95.94 82 VAL A N 1
ATOM 584 C CA . VAL A 1 82 ? 9.725 -10.634 -2.659 1.00 95.94 82 VAL A CA 1
ATOM 585 C C . VAL A 1 82 ? 10.299 -9.228 -2.586 1.00 95.94 82 VAL A C 1
ATOM 587 O O . VAL A 1 82 ? 9.781 -8.289 -3.190 1.00 95.94 82 VAL A O 1
ATOM 590 N N . ALA A 1 83 ? 11.390 -9.097 -1.841 1.00 94.94 83 ALA A N 1
ATOM 591 C CA . ALA A 1 83 ? 12.224 -7.913 -1.794 1.00 94.94 83 ALA A CA 1
ATOM 592 C C . ALA A 1 83 ? 13.491 -8.168 -2.613 1.00 94.94 83 ALA A C 1
ATOM 594 O O . ALA A 1 83 ? 14.221 -9.132 -2.364 1.00 94.94 83 ALA A O 1
ATOM 595 N N . LEU A 1 84 ? 13.760 -7.299 -3.580 1.00 94.31 84 LEU A N 1
ATOM 596 C CA . LEU A 1 84 ? 14.946 -7.371 -4.432 1.00 94.31 84 LEU A CA 1
ATOM 597 C C . LEU A 1 84 ? 15.478 -5.977 -4.735 1.00 94.31 84 LEU A C 1
ATOM 599 O O . LEU A 1 84 ? 14.788 -4.975 -4.541 1.00 94.31 84 LEU A O 1
ATOM 603 N N . ARG A 1 85 ? 16.706 -5.912 -5.241 1.00 93.88 85 ARG A N 1
ATOM 604 C CA . ARG A 1 85 ? 17.308 -4.694 -5.767 1.00 93.88 85 ARG A CA 1
ATOM 605 C C . ARG A 1 85 ? 17.872 -4.949 -7.158 1.00 93.88 85 ARG A C 1
ATOM 607 O O . ARG A 1 85 ? 18.684 -5.853 -7.333 1.00 93.88 85 ARG A O 1
ATOM 614 N N . HIS A 1 86 ? 17.485 -4.114 -8.117 1.00 92.81 86 HIS A N 1
ATOM 615 C CA . HIS A 1 86 ? 18.032 -4.108 -9.473 1.00 92.81 86 HIS A CA 1
ATOM 616 C C . HIS A 1 86 ? 19.101 -3.007 -9.612 1.00 92.81 86 HIS A C 1
ATOM 618 O O . HIS A 1 86 ? 18.877 -1.882 -9.150 1.00 92.81 86 HIS A O 1
ATOM 624 N N . PRO A 1 87 ? 20.238 -3.257 -10.287 1.00 89.56 87 PRO A N 1
ATOM 625 C CA . PRO A 1 87 ? 21.353 -2.312 -10.383 1.00 89.56 87 PRO A CA 1
ATOM 626 C C . PRO A 1 87 ? 21.128 -1.203 -11.419 1.00 89.56 87 PRO A C 1
ATOM 628 O O . PRO A 1 87 ? 22.084 -0.553 -11.835 1.00 89.56 87 PRO A O 1
ATOM 631 N N . LEU A 1 88 ? 19.877 -0.958 -11.838 1.00 85.25 88 LEU A N 1
ATOM 632 C CA . LEU A 1 88 ? 19.576 0.115 -12.786 1.00 85.25 88 LEU A CA 1
ATOM 633 C C . LEU A 1 88 ? 20.093 1.438 -12.182 1.00 85.25 88 LEU A C 1
ATOM 635 O O . LEU A 1 88 ? 19.703 1.751 -11.048 1.00 85.25 88 LEU A O 1
ATOM 639 N N . PRO A 1 89 ? 20.954 2.208 -12.876 1.00 82.06 89 PRO A N 1
ATOM 640 C CA . PRO A 1 89 ? 21.551 3.415 -12.309 1.00 82.06 89 PRO A CA 1
ATOM 641 C C . PRO A 1 89 ? 20.493 4.433 -11.873 1.00 82.06 89 PRO A C 1
ATOM 643 O O . PRO A 1 89 ? 19.473 4.543 -12.568 1.00 82.06 89 PRO A O 1
ATOM 646 N N . PRO A 1 90 ? 20.696 5.155 -10.747 1.00 76.44 90 PRO A N 1
ATOM 647 C CA . PRO A 1 90 ? 19.797 6.223 -10.298 1.00 76.44 90 PRO A CA 1
ATOM 648 C C . PRO A 1 90 ? 19.442 7.151 -11.463 1.00 76.44 90 PRO A C 1
ATOM 650 O O . PRO A 1 90 ? 20.267 7.437 -12.331 1.00 76.44 90 PRO A O 1
ATOM 653 N N . GLY A 1 91 ? 18.165 7.515 -11.539 1.00 67.75 91 GLY A N 1
ATOM 654 C CA . GLY A 1 91 ? 17.669 8.520 -12.476 1.00 67.75 91 GLY A CA 1
ATOM 655 C C . GLY A 1 91 ? 17.398 9.823 -11.728 1.00 67.75 91 GLY A C 1
ATOM 656 O O . GLY A 1 91 ? 17.516 9.832 -10.504 1.00 67.75 91 GLY A O 1
ATOM 657 N N . PRO A 1 92 ? 17.022 10.900 -12.433 1.00 65.25 92 PRO A N 1
ATOM 658 C CA . PRO A 1 92 ? 16.534 12.099 -11.766 1.00 65.25 92 PRO A CA 1
ATOM 659 C C . PRO A 1 92 ? 15.352 11.726 -10.862 1.00 65.25 92 PRO A C 1
ATOM 661 O O . PRO A 1 92 ? 14.379 11.126 -11.324 1.00 65.25 92 PRO A O 1
ATOM 664 N N . GLU A 1 93 ? 15.479 12.028 -9.571 1.00 66.25 93 GLU A N 1
ATOM 665 C CA . GLU A 1 93 ? 14.391 11.904 -8.607 1.00 66.25 93 GLU A CA 1
ATOM 666 C C . GLU A 1 93 ? 13.421 13.053 -8.874 1.00 66.25 93 GLU A C 1
ATOM 668 O O . GLU A 1 93 ? 13.748 14.222 -8.673 1.00 66.25 93 GLU A O 1
ATOM 673 N N . GLY A 1 94 ? 12.253 12.722 -9.416 1.00 64.56 94 GLY A N 1
ATOM 674 C CA . GLY A 1 94 ? 11.148 13.663 -9.494 1.00 64.56 94 GLY A CA 1
ATOM 675 C C . GLY A 1 94 ? 10.353 13.604 -8.190 1.00 64.56 94 GLY A C 1
ATOM 676 O O . GLY A 1 94 ? 10.086 12.492 -7.726 1.00 64.56 94 GLY A O 1
ATOM 677 N N . PRO A 1 95 ? 9.939 14.746 -7.614 1.00 63.22 95 PRO A N 1
ATOM 678 C CA . PRO A 1 95 ? 9.003 14.758 -6.486 1.00 63.22 95 PRO A CA 1
ATOM 679 C C . PRO A 1 95 ? 7.656 14.096 -6.837 1.00 63.22 95 PRO A C 1
ATOM 681 O O . PRO A 1 95 ? 6.950 13.638 -5.945 1.00 63.22 95 PRO A O 1
ATOM 684 N N . ASP A 1 96 ? 7.358 13.964 -8.133 1.00 72.75 96 ASP A N 1
ATOM 685 C CA . 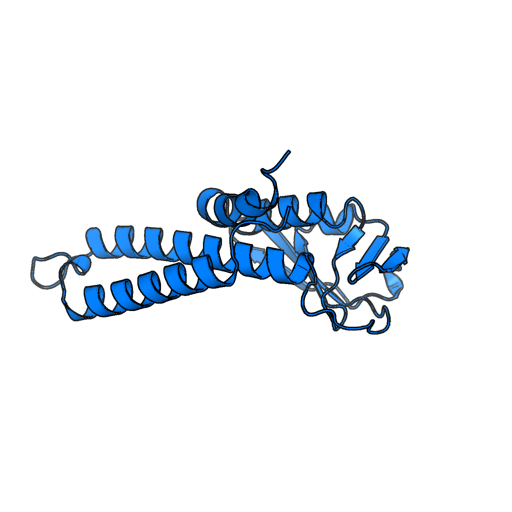ASP A 1 96 ? 6.087 13.476 -8.670 1.00 72.75 96 ASP A CA 1
ATOM 686 C C . ASP A 1 96 ? 6.143 12.014 -9.161 1.00 72.75 96 ASP A C 1
ATOM 688 O O . ASP A 1 96 ? 5.451 11.662 -10.114 1.00 72.75 96 ASP A O 1
ATOM 692 N N . ASP A 1 97 ? 6.989 11.143 -8.585 1.00 82.25 97 ASP A N 1
ATOM 693 C CA . ASP A 1 97 ? 7.020 9.721 -8.978 1.00 82.25 97 ASP A CA 1
ATOM 694 C C . ASP A 1 97 ? 5.677 9.037 -8.642 1.00 82.25 97 ASP A C 1
ATOM 696 O O . ASP A 1 97 ? 5.379 8.832 -7.456 1.00 82.25 97 ASP A O 1
ATOM 700 N N . PRO A 1 98 ? 4.877 8.613 -9.646 1.00 86.06 98 PRO A N 1
ATOM 701 C CA . PRO A 1 98 ? 3.563 8.021 -9.404 1.00 86.06 98 PRO A CA 1
ATOM 702 C C . PRO A 1 98 ? 3.638 6.752 -8.551 1.00 86.06 98 PRO A C 1
ATOM 704 O O . PRO A 1 98 ? 2.712 6.450 -7.800 1.00 86.06 98 PRO A O 1
ATOM 707 N N . TRP A 1 99 ? 4.756 6.018 -8.618 1.00 88.44 99 TRP A N 1
ATOM 708 C CA . TRP A 1 99 ? 4.964 4.841 -7.779 1.00 88.44 99 TRP A CA 1
ATOM 709 C C . TRP A 1 99 ? 5.143 5.220 -6.307 1.00 88.44 99 TRP A C 1
ATOM 711 O O . TRP A 1 99 ? 4.535 4.605 -5.431 1.00 88.44 99 TRP A O 1
ATOM 721 N N . ALA A 1 100 ? 5.938 6.254 -6.018 1.00 88.00 100 ALA A N 1
ATOM 722 C CA . ALA A 1 100 ? 6.130 6.745 -4.656 1.00 88.00 100 ALA A CA 1
ATOM 723 C C . ALA A 1 100 ? 4.821 7.296 -4.068 1.00 88.00 100 ALA A C 1
ATOM 725 O O . ALA A 1 100 ? 4.472 6.950 -2.936 1.00 88.00 100 ALA A O 1
ATOM 726 N N . LEU A 1 101 ? 4.068 8.070 -4.859 1.00 88.88 101 LEU A N 1
ATOM 727 C CA . LEU A 1 101 ? 2.751 8.585 -4.478 1.00 88.88 101 LEU A CA 1
ATOM 728 C C . LEU A 1 101 ? 1.748 7.449 -4.219 1.00 88.88 101 LEU A C 1
ATOM 730 O O . LEU A 1 101 ? 1.077 7.428 -3.186 1.00 88.88 101 LEU A O 1
ATOM 734 N N . GLY A 1 102 ? 1.692 6.454 -5.107 1.00 91.44 102 GLY A N 1
ATOM 735 C CA . GLY A 1 102 ? 0.850 5.272 -4.936 1.00 91.44 102 GLY A CA 1
ATOM 736 C C . GLY A 1 102 ? 1.193 4.468 -3.680 1.00 91.44 102 GLY A C 1
ATOM 737 O O . GLY A 1 102 ? 0.296 4.050 -2.949 1.00 91.44 102 GLY A O 1
ATOM 738 N N . LEU A 1 103 ? 2.482 4.314 -3.358 1.00 92.56 103 LEU A N 1
ATOM 739 C CA . LEU A 1 103 ? 2.916 3.680 -2.111 1.00 92.56 103 LEU A CA 1
ATOM 740 C C . LEU A 1 103 ? 2.553 4.504 -0.865 1.00 92.56 103 LEU A C 1
ATOM 742 O O . LEU A 1 103 ? 2.307 3.920 0.190 1.00 92.56 103 LEU A O 1
ATOM 746 N N . ALA A 1 104 ? 2.538 5.836 -0.944 1.00 93.06 104 ALA A N 1
ATOM 747 C CA . ALA A 1 104 ? 2.070 6.680 0.156 1.00 93.06 104 ALA A CA 1
ATOM 748 C C . ALA A 1 104 ? 0.565 6.479 0.404 1.00 93.06 104 ALA A C 1
ATOM 750 O O . ALA A 1 104 ? 0.160 6.209 1.535 1.00 93.06 104 ALA A O 1
ATOM 751 N N . ARG A 1 105 ? -0.247 6.478 -0.661 1.00 94.31 105 ARG A N 1
ATOM 752 C CA . ARG A 1 105 ? -1.694 6.193 -0.594 1.00 94.31 105 ARG A CA 1
ATOM 753 C C . ARG A 1 105 ? -1.996 4.790 -0.073 1.00 94.31 105 ARG A C 1
ATOM 755 O O . ARG A 1 105 ? -2.892 4.617 0.750 1.00 94.31 105 ARG A O 1
ATOM 762 N N . LEU A 1 106 ? -1.217 3.799 -0.505 1.00 95.38 106 LEU A N 1
ATOM 763 C CA . LEU A 1 106 ? -1.301 2.431 -0.002 1.00 95.38 106 LEU A CA 1
ATOM 764 C C . LEU A 1 106 ? -1.058 2.384 1.512 1.00 95.38 106 LEU A C 1
ATOM 766 O O . LEU A 1 106 ? -1.822 1.748 2.235 1.00 95.38 106 LEU A O 1
ATOM 770 N N . ARG A 1 107 ? -0.004 3.050 2.006 1.00 96.00 107 ARG A N 1
ATOM 771 C CA . ARG A 1 107 ? 0.318 3.077 3.444 1.00 96.00 107 ARG A CA 1
ATOM 772 C C . ARG A 1 107 ? -0.785 3.732 4.267 1.00 96.00 107 ARG A C 1
ATOM 774 O O . ARG A 1 107 ? -1.089 3.217 5.338 1.00 96.00 107 ARG A O 1
ATOM 781 N N . LEU A 1 108 ? -1.394 4.804 3.760 1.00 96.31 108 LEU A N 1
ATOM 782 C CA . LEU A 1 108 ? -2.547 5.431 4.404 1.00 96.31 108 LEU A CA 1
ATOM 783 C C . LEU A 1 108 ? -3.717 4.442 4.523 1.00 96.31 108 LEU A C 1
ATOM 785 O O . LEU A 1 108 ? -4.210 4.226 5.623 1.00 96.31 108 LEU A O 1
ATOM 789 N N . GLY A 1 109 ? -4.081 3.749 3.437 1.00 96.44 109 GLY A N 1
ATOM 790 C CA . GLY A 1 109 ? -5.155 2.746 3.470 1.00 96.44 109 GLY A CA 1
ATOM 791 C C . GLY A 1 109 ? -4.882 1.580 4.431 1.00 96.44 109 GLY A C 1
ATOM 792 O O . GLY A 1 109 ? -5.772 1.154 5.161 1.00 96.44 109 GLY A O 1
ATOM 793 N N . LEU A 1 110 ? -3.635 1.099 4.510 1.00 96.75 110 LEU A N 1
ATOM 794 C CA . LEU A 1 110 ? -3.254 0.100 5.518 1.00 96.75 110 LEU A CA 1
ATOM 795 C C . LEU A 1 110 ? -3.353 0.642 6.947 1.00 96.75 110 LEU A C 1
ATOM 797 O O . LEU A 1 110 ? -3.748 -0.088 7.851 1.00 96.75 110 LEU A O 1
ATOM 801 N N . SER A 1 111 ? -2.979 1.902 7.165 1.00 97.81 111 SER A N 1
ATOM 802 C CA . SER A 1 111 ? -3.073 2.534 8.480 1.00 97.81 111 SER A CA 1
ATOM 803 C C . SER A 1 111 ? -4.529 2.709 8.920 1.00 97.81 111 SER A C 1
ATOM 805 O O . SER A 1 111 ? -4.837 2.480 10.086 1.00 97.81 111 SER A O 1
ATOM 807 N N . GLU A 1 112 ? -5.435 3.005 7.989 1.00 97.25 112 GLU A N 1
ATOM 808 C CA . GLU A 1 112 ? -6.881 3.042 8.238 1.00 97.25 112 GLU A CA 1
ATOM 809 C C . GLU A 1 112 ? -7.439 1.668 8.615 1.00 97.25 112 GLU A C 1
ATOM 811 O O . GLU A 1 112 ? -8.168 1.559 9.595 1.00 97.25 112 GLU A O 1
ATOM 816 N N . ALA A 1 113 ? -7.049 0.604 7.905 1.00 97.06 113 ALA A N 1
ATOM 817 C CA . ALA A 1 113 ? -7.451 -0.757 8.270 1.00 97.06 113 ALA A CA 1
ATOM 818 C C . ALA A 1 113 ? -6.926 -1.168 9.656 1.00 97.06 113 ALA A C 1
ATOM 820 O O . ALA A 1 113 ? -7.620 -1.837 10.422 1.00 97.06 113 ALA A O 1
ATOM 821 N N . LEU A 1 114 ? -5.702 -0.753 10.004 1.00 96.75 114 LEU A N 1
ATOM 822 C CA . LEU A 1 114 ? -5.157 -0.962 11.346 1.00 96.75 114 LEU A CA 1
ATOM 823 C C . LEU A 1 114 ? -5.950 -0.188 12.406 1.00 96.75 114 LEU A C 1
ATOM 825 O O . LEU A 1 114 ? -6.195 -0.732 13.480 1.00 96.75 114 LEU A O 1
ATOM 829 N N . LEU A 1 115 ? -6.373 1.046 12.115 1.00 97.44 115 LEU A N 1
ATOM 830 C CA . LEU A 1 115 ? -7.230 1.831 13.004 1.00 97.44 115 LEU A CA 1
ATOM 831 C C . LEU A 1 115 ? -8.591 1.151 13.207 1.00 97.44 115 LEU A C 1
ATOM 833 O O . LEU A 1 115 ? -9.015 1.000 14.351 1.00 97.44 115 LEU A O 1
ATOM 837 N N . ASP A 1 116 ? -9.227 0.674 12.133 1.00 96.69 116 ASP A N 1
ATOM 838 C CA . ASP A 1 116 ? -10.482 -0.086 12.199 1.00 96.69 116 ASP A CA 1
ATOM 839 C C . ASP A 1 116 ? -10.327 -1.323 13.110 1.00 96.69 116 ASP A C 1
ATOM 841 O O . ASP A 1 116 ? -11.124 -1.535 14.028 1.00 96.69 116 ASP A O 1
ATOM 845 N N . GLY A 1 117 ? -9.241 -2.088 12.941 1.00 96.62 117 GLY A N 1
ATOM 846 C CA . GLY A 1 117 ? -8.930 -3.242 13.793 1.00 96.62 117 GLY A CA 1
ATOM 847 C C . GLY A 1 117 ? -8.641 -2.871 15.255 1.00 96.62 117 GLY A C 1
ATOM 848 O O . GLY A 1 117 ? -9.049 -3.583 16.177 1.00 96.62 117 GLY A O 1
ATOM 849 N N . CYS A 1 118 ? -7.979 -1.737 15.499 1.00 96.81 118 CYS A N 1
ATOM 850 C CA . CYS A 1 118 ? -7.781 -1.203 16.846 1.00 96.81 118 CYS A CA 1
ATOM 851 C C . CYS A 1 118 ? -9.116 -0.840 17.507 1.00 96.81 118 CYS A C 1
ATOM 853 O O . CYS A 1 118 ? -9.331 -1.196 18.666 1.00 96.81 118 CYS A O 1
ATOM 855 N N . LEU A 1 119 ? -10.025 -0.174 16.790 1.00 96.56 119 LEU A N 1
ATOM 856 C CA . LEU A 1 119 ? -11.352 0.183 17.298 1.00 96.56 119 LEU A CA 1
ATOM 857 C C . LEU A 1 119 ? -12.161 -1.064 17.664 1.00 96.56 119 LEU A C 1
ATOM 859 O O . LEU A 1 119 ? -12.714 -1.132 18.766 1.00 96.56 119 LEU A O 1
ATOM 863 N N . GLU A 1 120 ? -12.170 -2.075 16.792 1.00 96.81 120 GLU A N 1
ATOM 864 C CA . GLU A 1 120 ? -12.822 -3.357 17.063 1.00 96.81 120 GLU A CA 1
ATOM 865 C C . GLU A 1 120 ? -12.251 -3.999 18.337 1.00 96.81 120 GLU A C 1
ATOM 867 O O . GLU A 1 120 ? -12.992 -4.275 19.287 1.00 96.81 120 GLU A O 1
ATOM 872 N N . HIS A 1 121 ? -10.925 -4.140 18.419 1.00 95.88 121 HIS A N 1
ATOM 873 C CA . HIS A 1 121 ? -10.257 -4.740 19.572 1.00 95.88 121 HIS A CA 1
ATOM 874 C C . HIS A 1 121 ? -10.546 -3.994 20.885 1.00 95.88 121 HIS A C 1
ATOM 876 O O . HIS A 1 121 ? -10.884 -4.605 21.904 1.00 95.88 121 HIS A O 1
ATOM 882 N N . LEU A 1 122 ? -10.426 -2.665 20.876 1.00 96.31 122 LEU A N 1
ATOM 883 C CA . LEU A 1 122 ? -10.583 -1.821 22.061 1.00 96.31 122 LEU A CA 1
ATOM 884 C C . LEU A 1 122 ? -12.041 -1.714 22.519 1.00 96.31 122 LEU A C 1
ATOM 886 O O . LEU A 1 122 ? -12.289 -1.512 23.713 1.00 96.31 122 LEU A O 1
ATOM 890 N N . SER A 1 123 ? -13.001 -1.862 21.601 1.00 94.75 123 SER A N 1
ATOM 891 C CA . SER A 1 123 ? -14.430 -1.910 21.927 1.00 94.75 123 SER A CA 1
ATOM 892 C C . SER A 1 123 ? -14.813 -3.205 22.653 1.00 94.75 123 SER A C 1
ATOM 894 O O . SER A 1 123 ? -15.604 -3.174 23.596 1.00 94.75 123 SER A O 1
ATOM 896 N N . ALA A 1 124 ? -14.201 -4.331 22.273 1.00 94.88 124 ALA A N 1
ATOM 897 C CA . ALA A 1 124 ? -14.460 -5.639 22.869 1.00 94.88 124 ALA A CA 1
ATOM 898 C C . ALA A 1 124 ? -13.677 -5.869 24.175 1.00 94.88 124 ALA A C 1
ATOM 900 O O . ALA A 1 124 ? -14.091 -6.648 25.037 1.00 94.88 124 ALA A O 1
ATOM 901 N N . ARG A 1 125 ? -12.527 -5.207 24.347 1.00 94.81 125 ARG A N 1
ATOM 902 C CA . ARG A 1 125 ? -11.661 -5.392 25.515 1.00 94.81 125 ARG A CA 1
ATOM 903 C C . ARG A 1 125 ? -12.083 -4.496 26.675 1.00 94.81 125 ARG A C 1
ATOM 905 O O . ARG A 1 125 ? -12.106 -3.281 26.546 1.00 94.81 125 ARG A O 1
ATOM 912 N N . THR A 1 126 ? -12.318 -5.076 27.853 1.00 94.50 126 THR A N 1
ATOM 913 C CA . THR A 1 126 ? -12.703 -4.323 29.061 1.00 94.50 126 THR A CA 1
ATOM 914 C C . THR A 1 126 ? -11.602 -4.251 30.121 1.00 94.50 126 THR A C 1
ATOM 916 O O . THR A 1 126 ? -10.884 -5.229 30.345 1.00 94.50 126 THR A O 1
ATOM 919 N N . PHE A 1 127 ? -11.553 -3.142 30.863 1.00 90.50 127 PHE A N 1
ATOM 920 C CA . PHE A 1 127 ? -10.785 -2.977 32.103 1.00 90.50 127 PHE A CA 1
ATOM 921 C C . PHE A 1 127 ? -11.636 -2.235 33.135 1.00 90.50 127 PHE A C 1
ATOM 923 O O . PHE A 1 127 ? -12.255 -1.225 32.803 1.00 90.50 127 PHE A O 1
ATOM 930 N N . GLY A 1 128 ? -11.698 -2.727 34.376 1.00 87.88 128 GLY A N 1
ATOM 931 C CA . GLY A 1 128 ? -12.527 -2.118 35.425 1.00 87.88 128 GLY A CA 1
ATOM 932 C C . GLY A 1 128 ? -14.016 -2.030 35.063 1.00 87.88 128 GLY A C 1
ATOM 933 O O . GLY A 1 128 ? -14.656 -1.036 35.381 1.00 87.88 128 GLY A O 1
ATOM 934 N N . GLY A 1 129 ? -14.544 -3.023 34.336 1.00 91.00 129 GLY A N 1
ATOM 935 C CA . GLY A 1 129 ? -15.963 -3.104 33.962 1.00 91.00 129 GLY A CA 1
ATOM 936 C C . GLY A 1 129 ? -16.398 -2.254 32.761 1.00 91.00 129 GLY A C 1
ATOM 937 O O . GLY A 1 129 ? -17.559 -2.323 32.377 1.00 91.00 129 GLY A O 1
ATOM 938 N N . SER A 1 130 ? -15.498 -1.488 32.138 1.00 90.19 130 SER A N 1
ATOM 939 C CA . SER A 1 130 ? -15.808 -0.677 30.948 1.00 90.19 130 SER A CA 1
ATOM 940 C C . SER A 1 130 ? -14.882 -1.022 29.780 1.00 90.19 130 SER A C 1
ATOM 942 O O . SER A 1 130 ? -13.728 -1.395 30.030 1.00 90.19 130 SER A O 1
ATOM 944 N N . PRO A 1 131 ? -15.342 -0.885 28.522 1.00 93.75 131 PRO A N 1
ATOM 945 C CA . PRO A 1 131 ? -14.481 -1.002 27.349 1.00 93.75 131 PRO A CA 1
ATOM 946 C C . PRO A 1 131 ? -13.253 -0.092 27.439 1.00 93.75 131 PRO A C 1
ATOM 948 O O . PRO A 1 131 ? -13.322 1.015 27.975 1.00 93.75 131 PRO A O 1
ATOM 951 N N . LEU A 1 132 ? -12.121 -0.540 26.904 1.00 94.00 132 LEU A N 1
ATOM 952 C CA . LEU A 1 132 ? -10.917 0.284 26.816 1.00 94.00 132 LEU A CA 1
ATOM 953 C C . LEU A 1 132 ? -11.137 1.485 25.897 1.00 94.00 132 LEU A C 1
ATOM 955 O O . L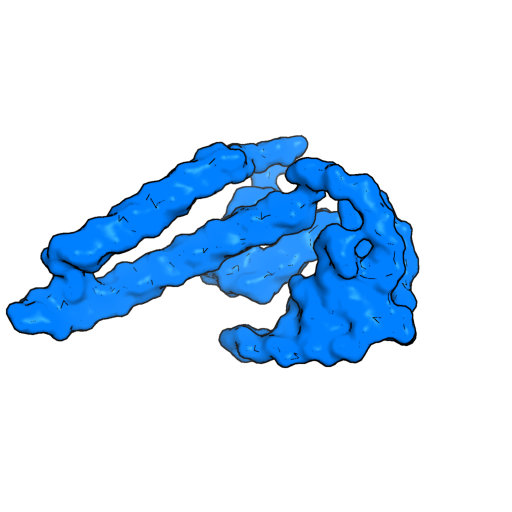EU A 1 132 ? -10.597 2.552 26.166 1.00 94.00 132 LEU A O 1
ATOM 959 N N . LEU A 1 133 ? -11.992 1.338 24.883 1.00 94.12 133 LEU A N 1
ATOM 960 C CA . LEU A 1 133 ? -12.331 2.403 23.942 1.00 94.12 133 LEU A CA 1
ATOM 961 C C . LEU A 1 133 ? -12.909 3.667 24.604 1.00 94.12 133 LEU A C 1
ATOM 963 O O . LEU A 1 133 ? -12.760 4.752 24.057 1.00 94.12 133 LEU A O 1
ATOM 967 N N . VAL A 1 134 ? -13.558 3.560 25.771 1.00 92.44 134 VAL A N 1
ATOM 968 C CA . VAL A 1 134 ? -14.129 4.731 26.472 1.00 92.44 134 VAL A CA 1
ATOM 969 C C . VAL A 1 134 ? -13.149 5.390 27.446 1.00 92.44 134 VAL A C 1
ATOM 971 O O . VAL A 1 134 ? -13.523 6.275 28.213 1.00 92.44 134 VAL A O 1
ATOM 974 N N . ARG A 1 135 ? -11.893 4.933 27.488 1.00 93.69 135 ARG A N 1
ATOM 975 C CA . ARG A 1 135 ? -10.859 5.522 28.341 1.00 93.69 135 ARG A CA 1
ATOM 976 C C . ARG A 1 135 ? -10.251 6.722 27.630 1.00 93.69 135 ARG A C 1
ATOM 978 O O . ARG A 1 135 ? -9.769 6.583 26.515 1.00 93.69 135 ARG A O 1
ATOM 985 N N . GLN A 1 136 ? -10.210 7.864 28.314 1.00 94.25 136 GLN A N 1
ATOM 986 C CA . GLN A 1 136 ? -9.748 9.132 27.744 1.00 94.25 136 GLN A CA 1
ATOM 987 C C . GLN A 1 136 ? -8.383 9.020 27.049 1.00 94.25 136 GLN A C 1
ATOM 989 O O . GLN A 1 136 ? -8.283 9.339 25.877 1.00 94.25 136 GLN A O 1
ATOM 994 N N . LEU A 1 137 ? -7.375 8.440 27.711 1.00 94.50 137 LEU A N 1
ATOM 995 C CA . LEU A 1 137 ? -6.043 8.262 27.111 1.00 94.50 137 LEU A CA 1
ATOM 996 C C . LEU A 1 137 ? -6.059 7.446 25.807 1.00 94.50 137 LEU A C 1
ATOM 998 O O . LEU A 1 137 ? -5.264 7.701 24.914 1.00 94.50 137 LEU A O 1
ATOM 1002 N N . VAL A 1 138 ? -6.957 6.460 25.693 1.00 94.31 138 VAL A N 1
ATOM 1003 C CA . VAL A 1 138 ? -7.115 5.665 24.466 1.00 94.31 138 VAL A CA 1
ATOM 1004 C C . VAL A 1 138 ? -7.781 6.504 23.379 1.00 94.31 138 VAL A C 1
ATOM 1006 O O . VAL A 1 138 ? -7.348 6.472 22.233 1.00 94.31 138 VAL A O 1
ATOM 1009 N N . GLN A 1 139 ? -8.814 7.266 23.736 1.00 94.88 139 GLN A N 1
ATOM 1010 C CA . GLN A 1 139 ? -9.520 8.143 22.802 1.00 94.88 139 GLN A CA 1
ATOM 1011 C C . GLN A 1 139 ? -8.614 9.248 22.260 1.00 94.88 139 GLN A C 1
ATOM 1013 O O . GLN A 1 139 ? -8.648 9.498 21.061 1.00 94.88 139 GLN A O 1
ATOM 1018 N N . ASP A 1 140 ? -7.771 9.840 23.107 1.00 97.12 140 ASP A N 1
ATOM 1019 C CA . ASP A 1 140 ? -6.829 10.887 22.711 1.00 97.12 140 ASP A CA 1
ATOM 1020 C C . ASP A 1 140 ? -5.830 10.357 21.666 1.00 97.12 140 ASP A C 1
ATOM 1022 O O . ASP A 1 140 ? -5.670 10.959 20.607 1.00 97.12 140 ASP A O 1
ATOM 1026 N N . SER A 1 141 ? -5.235 9.177 21.892 1.00 96.31 141 SER A N 1
ATOM 1027 C CA . SER A 1 141 ? -4.322 8.558 20.916 1.00 96.31 141 SER A CA 1
ATOM 1028 C C . SER A 1 141 ? -5.009 8.161 19.604 1.00 96.31 141 SER A C 1
ATOM 1030 O O . SER A 1 141 ? -4.408 8.252 18.536 1.00 96.31 141 SER A O 1
ATOM 1032 N N . LEU A 1 142 ? -6.267 7.711 19.657 1.00 96.69 142 LEU A N 1
ATOM 1033 C CA . LEU A 1 142 ? -7.035 7.399 18.447 1.00 96.69 142 LEU A CA 1
ATOM 1034 C C . LEU A 1 142 ? -7.407 8.670 17.671 1.00 96.69 142 LEU A C 1
ATOM 1036 O O . LEU A 1 142 ? -7.406 8.652 16.442 1.00 96.69 142 LEU A O 1
ATOM 1040 N N . ALA A 1 143 ? -7.712 9.763 18.372 1.00 96.56 143 ALA A N 1
ATOM 1041 C CA . ALA A 1 143 ? -8.007 11.053 17.760 1.00 96.56 143 ALA A CA 1
ATOM 1042 C C . ALA A 1 143 ? -6.773 11.651 17.068 1.00 96.56 143 ALA A C 1
ATOM 1044 O O . ALA A 1 143 ? -6.908 12.199 15.976 1.00 96.56 143 ALA A O 1
ATOM 1045 N N . GLU A 1 144 ? -5.584 11.500 17.656 1.00 97.38 144 GLU A N 1
ATOM 1046 C CA . GLU A 1 144 ? -4.313 11.891 17.035 1.00 97.38 144 GLU A CA 1
ATOM 1047 C C . GLU A 1 144 ? -4.075 11.110 15.735 1.00 97.38 144 GLU A C 1
ATOM 1049 O O . GLU A 1 144 ? -3.935 11.715 14.677 1.00 97.38 144 GLU A O 1
ATOM 1054 N N . ALA A 1 145 ? -4.180 9.777 15.772 1.00 96.38 145 ALA A N 1
ATOM 1055 C CA . ALA A 1 145 ? -4.025 8.950 14.573 1.00 96.38 145 ALA A CA 1
ATOM 1056 C C . ALA A 1 145 ? -5.040 9.300 13.468 1.00 96.38 145 ALA A C 1
ATOM 1058 O O . ALA A 1 145 ? -4.690 9.346 12.290 1.00 96.38 145 ALA A O 1
ATOM 1059 N N . LEU A 1 146 ? -6.296 9.570 13.840 1.00 96.88 146 LEU A N 1
ATOM 1060 C CA . LEU A 1 146 ? -7.319 10.016 12.895 1.00 96.88 146 LEU A CA 1
ATOM 1061 C C . LEU A 1 146 ? -6.990 11.394 12.305 1.00 96.88 146 LEU A C 1
ATOM 1063 O O . LEU A 1 146 ? -7.219 11.616 11.119 1.00 96.88 146 LEU A O 1
ATOM 1067 N N . THR A 1 147 ? -6.460 12.309 13.117 1.00 97.44 147 THR A N 1
ATOM 1068 C CA . THR A 1 147 ? -6.044 13.643 12.665 1.00 97.44 147 THR A CA 1
ATOM 1069 C C . THR A 1 147 ? -4.915 13.523 11.645 1.00 97.44 147 THR A C 1
ATOM 1071 O O . THR A 1 147 ? -5.053 14.045 10.541 1.00 97.44 147 THR A O 1
ATOM 1074 N N . ASP A 1 148 ? -3.886 12.721 11.933 1.00 96.50 148 ASP A N 1
ATOM 1075 C CA . ASP A 1 148 ? -2.796 12.434 10.994 1.00 96.50 148 ASP A CA 1
ATOM 1076 C C . ASP A 1 148 ? -3.316 11.835 9.676 1.00 96.50 148 ASP A C 1
ATOM 1078 O O . ASP A 1 148 ? -2.856 12.188 8.588 1.00 96.50 148 ASP A O 1
ATOM 1082 N N . HIS A 1 149 ? -4.297 10.925 9.734 1.00 95.31 149 HIS A N 1
ATOM 1083 C CA . HIS A 1 149 ? -4.904 10.340 8.531 1.00 95.31 149 HIS A CA 1
ATOM 1084 C C . HIS A 1 149 ? -5.645 11.374 7.685 1.00 95.31 149 HIS A C 1
ATOM 1086 O O . HIS A 1 149 ? -5.574 11.311 6.455 1.00 95.31 149 HIS A O 1
ATOM 1092 N N . LEU A 1 150 ? -6.355 12.309 8.322 1.00 94.50 150 LEU A N 1
ATOM 1093 C CA . LEU A 1 150 ? -7.048 13.399 7.636 1.00 94.50 150 LEU A CA 1
ATOM 1094 C C . LEU A 1 150 ? -6.046 14.355 6.984 1.00 94.50 150 LEU A C 1
ATOM 1096 O O . LEU A 1 150 ? -6.168 14.622 5.789 1.00 94.50 150 LEU A O 1
ATOM 1100 N N . GLU A 1 151 ? -5.013 14.777 7.715 1.00 94.56 151 GLU A N 1
ATOM 1101 C CA . GLU A 1 151 ? -3.948 15.644 7.196 1.00 94.56 151 GLU A CA 1
ATOM 1102 C C . GLU A 1 151 ? -3.214 15.003 6.010 1.00 94.56 151 GLU A C 1
ATOM 1104 O O . GLU A 1 151 ? -3.009 15.638 4.974 1.00 94.56 151 GLU A O 1
ATOM 1109 N N . LEU A 1 152 ? -2.866 13.715 6.110 1.00 92.25 152 LEU A N 1
ATOM 1110 C CA . LEU A 1 152 ? -2.256 12.970 5.006 1.00 92.25 152 LEU A CA 1
ATOM 1111 C C . LEU A 1 152 ? -3.214 12.813 3.823 1.00 92.25 152 LEU A C 1
ATOM 1113 O O . LEU A 1 152 ? -2.782 12.890 2.674 1.00 92.25 152 LEU A O 1
ATOM 1117 N N . GLY A 1 153 ? -4.504 12.595 4.082 1.00 89.31 153 GLY A N 1
ATOM 1118 C CA . GLY A 1 153 ? -5.531 12.532 3.047 1.00 89.31 153 GLY A CA 1
A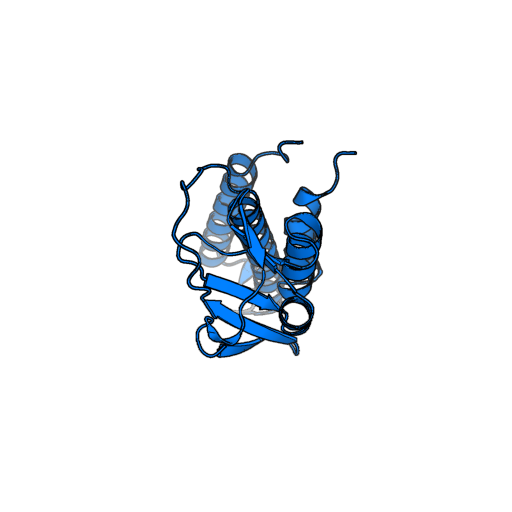TOM 1119 C C . GLY A 1 153 ? -5.641 13.838 2.256 1.00 89.31 153 GLY A C 1
ATOM 1120 O O . GLY A 1 153 ? -5.749 13.798 1.032 1.00 89.31 153 GLY A O 1
ATOM 1121 N N . GLU A 1 154 ? -5.559 14.979 2.938 1.00 89.31 154 GLU A N 1
ATOM 1122 C CA . GLU A 1 154 ? -5.555 16.307 2.320 1.00 89.31 154 GLU A CA 1
ATOM 1123 C C . GLU A 1 154 ? -4.249 16.583 1.562 1.00 89.31 154 GLU A C 1
ATOM 1125 O O . GLU A 1 154 ? -4.288 17.018 0.410 1.00 89.31 154 GLU A O 1
ATOM 1130 N N . LEU A 1 155 ? -3.096 16.274 2.165 1.00 90.31 155 LEU A N 1
ATOM 1131 C CA . LEU A 1 155 ? -1.772 16.487 1.572 1.00 90.31 155 LEU A CA 1
ATOM 1132 C C . LEU A 1 155 ? -1.558 15.670 0.293 1.00 90.31 155 LEU A C 1
ATOM 1134 O O . LEU A 1 155 ? -1.001 16.173 -0.682 1.00 90.31 155 LEU A O 1
ATOM 1138 N N . LEU A 1 156 ? -1.983 14.404 0.292 1.00 87.50 156 LEU A N 1
ATOM 1139 C CA . LEU A 1 156 ? -1.886 13.526 -0.879 1.00 87.50 156 LEU A CA 1
ATOM 1140 C C . LEU A 1 156 ? -2.861 13.928 -1.998 1.00 87.50 156 LEU A C 1
ATOM 1142 O O . LEU A 1 156 ? -2.744 13.410 -3.117 1.00 87.50 156 LEU A O 1
ATOM 1146 N N . GLY A 1 157 ? -3.784 14.845 -1.682 1.00 76.00 157 GLY A N 1
ATOM 1147 C CA . GLY A 1 157 ? -4.749 15.451 -2.580 1.00 76.00 157 GLY A CA 1
ATOM 1148 C C . GLY A 1 157 ? -5.758 14.466 -3.173 1.00 76.00 157 GLY A C 1
ATOM 1149 O O . GLY A 1 157 ? -5.599 13.241 -3.092 1.00 76.00 157 GLY A O 1
ATOM 1150 N N . PRO A 1 158 ? -6.805 14.989 -3.835 1.00 65.06 158 PRO A N 1
ATOM 1151 C CA . PRO A 1 158 ? -7.518 14.201 -4.824 1.00 65.06 158 PRO A CA 1
ATOM 1152 C C . PRO A 1 158 ? -6.551 13.828 -5.954 1.00 65.06 158 PRO A C 1
ATOM 1154 O O . PRO A 1 158 ? -5.563 14.513 -6.214 1.00 65.06 158 PRO A O 1
ATOM 1157 N N . ASP A 1 159 ? -6.833 12.719 -6.621 1.00 53.78 159 ASP A N 1
ATOM 1158 C CA . ASP A 1 159 ? -5.963 12.158 -7.647 1.00 53.78 159 ASP A CA 1
ATOM 1159 C C . ASP A 1 159 ? -5.609 13.188 -8.747 1.00 53.78 159 ASP A C 1
ATOM 1161 O O . ASP A 1 159 ? -6.536 13.745 -9.347 1.00 53.78 159 ASP A O 1
ATOM 1165 N N . PRO A 1 160 ? -4.321 13.483 -9.033 1.00 44.09 160 PRO A N 1
ATOM 1166 C CA . PRO A 1 160 ? -3.970 14.266 -10.211 1.00 44.09 160 PRO A CA 1
ATOM 1167 C C . PRO A 1 160 ? -4.301 13.408 -11.439 1.00 44.09 160 PRO A C 1
ATOM 1169 O O . PRO A 1 160 ? -3.682 12.369 -11.660 1.00 44.09 160 PRO A O 1
ATOM 1172 N N . GLY A 1 161 ? -5.368 13.796 -12.143 1.00 42.28 161 GLY A N 1
ATOM 1173 C CA . GLY A 1 161 ? -5.973 13.034 -13.241 1.00 42.28 161 GLY A CA 1
ATOM 1174 C C . GLY A 1 161 ? -5.105 12.845 -14.476 1.00 42.28 161 GLY A C 1
ATOM 1175 O O . GLY A 1 161 ? -4.106 13.577 -14.649 1.00 42.28 161 GLY A O 1
#

Foldseek 3Di:
DAPQLLVLLQCCQPVNDQSSLVSLCCVPPNLEFEADQQQKGKHFPVSVVSHQWYDYQPDIDGDDPVQKDDWDWDDDPNTIITIIGHVDPGDPDDPVRSSVLSVLSSVLSNLVNVLVVVLVVQCPDDDPPHGNCPDPVNVVVSVVSVVVSVVSDPVSPRDPD

pLDDT: mean 88.95, std 12.33, range [34.75, 97.81]

Secondary structure (DSSP, 8-state):
---SSHHHHHHHHHHHHHHHHHHHHHHHSTTEEE--TTSEEEEEHHHHHH--EEEETTEEEE--GGGSPPPEEEEETTEEEEEEE--PPP----TT-HHHHHHHHHHHHHHHHHHHHHHHHHHH-EETTEEGGGSHHHHHHHHHHHHHHHHHHHHT-S---